Protein AF-A0A1Q8QDR9-F1 (afdb_monomer_lite)

Structure (mmCIF, N/CA/C/O backbone):
data_AF-A0A1Q8QDR9-F1
#
_entry.id   AF-A0A1Q8QDR9-F1
#
loop_
_atom_site.group_PDB
_atom_site.id
_atom_site.type_symbol
_atom_site.label_atom_id
_atom_site.label_alt_id
_atom_site.label_comp_id
_atom_site.label_asym_id
_atom_site.label_entity_id
_atom_site.label_seq_id
_atom_site.pdbx_PDB_ins_code
_atom_site.Cartn_x
_atom_site.Cartn_y
_atom_site.Cartn_z
_atom_site.occupancy
_atom_site.B_iso_or_equiv
_atom_site.auth_seq_id
_atom_site.auth_comp_id
_atom_site.auth_asym_id
_atom_site.auth_atom_id
_atom_site.pdbx_PDB_model_num
ATOM 1 N N . MET A 1 1 ? -12.510 6.389 1.149 1.00 67.44 1 MET A N 1
ATOM 2 C CA . MET A 1 1 ? -11.159 5.774 1.221 1.00 67.44 1 MET A CA 1
ATOM 3 C C . MET A 1 1 ? -11.178 4.476 2.024 1.00 67.44 1 MET A C 1
ATOM 5 O O . MET A 1 1 ? -11.043 3.421 1.425 1.00 67.44 1 MET A O 1
ATOM 9 N N . ILE A 1 2 ? -11.423 4.513 3.339 1.00 71.06 2 ILE A N 1
ATOM 10 C CA . ILE A 1 2 ? -11.533 3.288 4.162 1.00 71.06 2 ILE A CA 1
ATOM 11 C C . ILE A 1 2 ? -12.799 2.491 3.804 1.00 71.06 2 ILE A C 1
ATOM 13 O O . ILE A 1 2 ? -12.745 1.291 3.578 1.00 71.06 2 ILE A O 1
ATOM 17 N N . THR A 1 3 ? -13.932 3.181 3.659 1.00 71.81 3 THR A N 1
ATOM 18 C CA . THR A 1 3 ? -15.216 2.613 3.206 1.00 71.81 3 THR A CA 1
ATOM 19 C C . THR A 1 3 ? -15.219 2.183 1.736 1.00 71.81 3 THR A C 1
ATOM 21 O O . THR A 1 3 ? -16.072 1.408 1.329 1.00 71.81 3 THR A O 1
ATOM 24 N N . GLU A 1 4 ? -14.249 2.660 0.950 1.00 70.50 4 GLU A N 1
ATOM 25 C CA . GLU A 1 4 ? -14.014 2.235 -0.440 1.00 70.50 4 GLU A CA 1
ATOM 26 C C . GLU A 1 4 ? -13.136 0.971 -0.509 1.00 70.50 4 GLU A C 1
ATOM 28 O O . GLU A 1 4 ? -12.777 0.539 -1.599 1.00 70.50 4 GLU A O 1
ATOM 33 N N . GLY A 1 5 ? -12.735 0.404 0.636 1.00 73.19 5 GLY A N 1
ATOM 34 C CA . GLY A 1 5 ? -11.877 -0.780 0.692 1.00 73.19 5 GLY A CA 1
ATOM 35 C C . GLY A 1 5 ? -10.410 -0.521 0.336 1.00 73.19 5 GLY A C 1
ATOM 36 O O . GLY A 1 5 ? -9.678 -1.470 0.067 1.00 73.19 5 GLY A O 1
ATOM 37 N N . LYS A 1 6 ? -9.952 0.741 0.324 1.00 77.38 6 LYS A N 1
ATOM 38 C CA . LYS A 1 6 ? -8.544 1.054 0.037 1.00 77.38 6 LYS A CA 1
ATOM 39 C C . LYS A 1 6 ? -7.638 0.580 1.168 1.00 77.38 6 LYS A C 1
ATOM 41 O O . LYS A 1 6 ? -7.943 0.758 2.350 1.00 77.38 6 LYS A O 1
ATOM 46 N N . ASN A 1 7 ? -6.496 0.015 0.793 1.00 81.19 7 ASN A N 1
ATOM 47 C CA . ASN A 1 7 ? -5.509 -0.480 1.744 1.00 81.19 7 ASN A CA 1
ATOM 48 C C . ASN A 1 7 ? -4.658 0.665 2.335 1.00 81.19 7 ASN A C 1
ATOM 50 O O . ASN A 1 7 ? -4.657 1.799 1.847 1.00 81.19 7 ASN A O 1
ATOM 54 N N . ALA A 1 8 ? -3.898 0.363 3.390 1.00 80.38 8 ALA A N 1
ATOM 55 C CA . ALA A 1 8 ? -3.078 1.346 4.095 1.00 80.38 8 ALA A CA 1
ATOM 56 C C . ALA A 1 8 ? -2.064 2.047 3.178 1.00 80.38 8 ALA A C 1
ATOM 58 O O . ALA A 1 8 ? -1.859 3.249 3.312 1.00 80.38 8 ALA A O 1
ATOM 59 N N . GLN A 1 9 ? -1.460 1.321 2.232 1.00 76.62 9 GLN A N 1
ATOM 60 C CA . GLN A 1 9 ? -0.457 1.879 1.325 1.00 76.62 9 GLN A CA 1
ATOM 61 C C . GLN A 1 9 ? -1.079 2.855 0.322 1.00 76.62 9 GLN A C 1
ATOM 63 O O . GLN A 1 9 ? -0.520 3.918 0.086 1.00 76.62 9 GLN A O 1
ATOM 68 N N . GLN A 1 10 ? -2.250 2.534 -0.228 1.00 77.00 10 GLN A N 1
ATOM 69 C CA . GLN A 1 10 ? -2.995 3.421 -1.122 1.00 77.00 10 GLN A CA 1
ATOM 70 C C . GLN A 1 10 ? -3.394 4.714 -0.410 1.00 77.00 10 GLN A C 1
ATOM 72 O O . GLN A 1 10 ? -3.313 5.786 -1.001 1.00 77.00 10 GLN A O 1
ATOM 77 N N . ILE A 1 11 ? -3.789 4.628 0.863 1.00 82.00 11 ILE A N 1
ATOM 78 C CA . ILE A 1 11 ? -4.126 5.804 1.673 1.00 82.00 11 ILE A CA 1
ATOM 79 C C . ILE A 1 11 ? -2.864 6.633 1.956 1.00 82.00 11 ILE A C 1
ATOM 81 O O . ILE A 1 11 ? -2.877 7.840 1.744 1.00 82.00 11 ILE A O 1
ATOM 85 N N . ILE A 1 12 ? -1.762 5.994 2.359 1.00 84.38 12 ILE A N 1
ATOM 86 C CA . ILE A 1 12 ? -0.457 6.650 2.553 1.00 84.38 12 ILE A CA 1
ATOM 87 C C . ILE A 1 12 ? -0.032 7.389 1.281 1.00 84.38 12 ILE A C 1
ATOM 89 O O . ILE A 1 12 ? 0.271 8.575 1.343 1.00 84.38 12 ILE A O 1
ATOM 93 N N . SER A 1 13 ? -0.064 6.720 0.127 1.00 81.19 13 SER A N 1
ATOM 94 C CA . SER A 1 13 ? 0.329 7.316 -1.152 1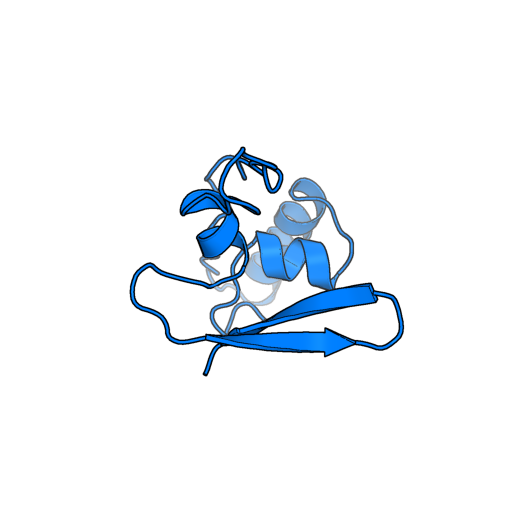.00 81.19 13 SER A CA 1
ATOM 95 C C . SER A 1 13 ? -0.619 8.417 -1.628 1.00 81.19 13 SER A C 1
ATOM 97 O O . SER A 1 13 ? -0.160 9.366 -2.248 1.00 81.19 13 SER A O 1
ATOM 99 N N . ALA A 1 14 ? -1.924 8.317 -1.357 1.00 81.81 14 ALA A N 1
ATOM 100 C CA . ALA A 1 14 ? -2.890 9.334 -1.773 1.00 81.81 14 ALA A CA 1
ATOM 101 C C . ALA A 1 14 ? -2.801 10.624 -0.945 1.00 81.81 14 ALA A C 1
ATOM 103 O O . ALA A 1 14 ? -3.059 11.702 -1.474 1.00 81.81 14 ALA A O 1
ATOM 104 N N . PHE A 1 15 ? -2.467 10.512 0.342 1.00 81.94 15 PHE A N 1
ATOM 105 C CA . PHE A 1 15 ? -2.364 11.655 1.252 1.00 81.94 15 PHE A CA 1
ATOM 106 C C . PHE A 1 15 ? -0.924 12.128 1.484 1.00 81.94 15 PHE A C 1
ATOM 108 O O . PHE A 1 15 ? -0.734 13.106 2.198 1.00 81.94 15 PHE A O 1
ATOM 115 N N . ASP A 1 16 ? 0.062 11.442 0.900 1.00 83.38 16 ASP A N 1
ATOM 116 C CA . ASP A 1 16 ? 1.495 11.676 1.110 1.00 83.38 16 ASP A CA 1
ATOM 117 C C . ASP A 1 16 ? 1.881 11.720 2.604 1.00 83.38 16 ASP A C 1
ATOM 119 O O . ASP A 1 16 ? 2.631 12.575 3.072 1.00 83.38 16 ASP A O 1
ATOM 123 N N . ILE A 1 17 ? 1.314 10.794 3.386 1.00 86.19 17 ILE A N 1
ATOM 124 C CA . ILE A 1 17 ? 1.549 10.675 4.833 1.00 86.19 17 ILE A CA 1
ATOM 125 C C . ILE A 1 17 ? 2.284 9.387 5.169 1.00 86.19 17 ILE A C 1
ATOM 127 O O . ILE A 1 17 ? 2.113 8.363 4.513 1.00 86.19 17 ILE A O 1
ATOM 131 N N . ASP A 1 18 ? 3.034 9.383 6.265 1.00 84.38 18 ASP A N 1
ATOM 132 C CA . ASP A 1 18 ? 3.588 8.144 6.797 1.00 84.38 18 ASP A CA 1
ATOM 133 C C . ASP A 1 18 ? 2.534 7.293 7.543 1.00 84.38 18 ASP A C 1
ATOM 135 O O . ASP A 1 18 ? 1.434 7.723 7.912 1.00 84.38 18 ASP A O 1
ATOM 139 N N . LYS A 1 19 ? 2.904 6.038 7.808 1.00 82.56 19 LYS A N 1
ATOM 140 C CA . LYS A 1 19 ? 2.052 5.055 8.488 1.00 82.56 19 LYS A CA 1
ATOM 141 C C . LYS A 1 19 ? 1.707 5.428 9.939 1.00 82.56 19 LYS A C 1
ATOM 143 O O . LYS A 1 19 ? 0.660 5.015 10.437 1.00 82.56 19 LYS A O 1
ATOM 148 N N . VAL A 1 20 ? 2.574 6.162 10.636 1.00 86.44 20 VAL A N 1
ATOM 149 C CA . VAL A 1 20 ? 2.346 6.613 12.020 1.00 86.44 20 VAL A CA 1
ATOM 150 C C . VAL A 1 20 ? 1.288 7.711 12.031 1.00 86.44 20 VAL A C 1
ATOM 152 O O . VAL A 1 20 ? 0.333 7.641 12.805 1.00 86.44 20 VAL A O 1
ATOM 155 N N . THR A 1 21 ? 1.394 8.664 11.111 1.00 87.88 21 THR A N 1
ATOM 156 C CA . THR A 1 21 ? 0.402 9.715 10.888 1.00 87.88 21 THR A CA 1
ATOM 157 C C . THR A 1 21 ? -0.953 9.111 10.523 1.00 87.88 21 THR A C 1
ATOM 159 O O . THR A 1 21 ? -1.963 9.468 11.132 1.00 87.88 21 THR A O 1
ATOM 162 N N . LEU A 1 22 ? -0.982 8.110 9.634 1.00 87.69 22 LEU A N 1
ATOM 163 C CA . LEU A 1 22 ? -2.214 7.380 9.321 1.00 87.69 22 LEU A CA 1
ATOM 164 C C . LEU A 1 22 ? -2.824 6.700 10.562 1.00 87.69 22 LEU A C 1
ATOM 166 O O . LEU A 1 22 ? -4.035 6.781 10.759 1.00 87.69 22 LEU A O 1
ATOM 170 N N . LYS A 1 23 ? -2.014 6.074 11.430 1.00 87.50 23 LYS A N 1
ATOM 171 C CA . LYS A 1 23 ? -2.492 5.483 12.699 1.00 87.50 23 LYS A CA 1
ATOM 172 C C . LYS A 1 23 ? -3.121 6.525 13.618 1.00 87.50 23 LYS A C 1
ATOM 174 O O . LYS A 1 23 ? -4.200 6.285 14.156 1.00 87.50 23 LYS A O 1
ATOM 179 N N . ASN A 1 24 ? -2.479 7.678 13.769 1.00 90.00 24 ASN A N 1
ATOM 180 C CA . ASN A 1 24 ? -2.973 8.754 14.626 1.00 90.00 24 ASN A CA 1
ATOM 181 C C . ASN A 1 24 ? -4.286 9.344 14.099 1.00 90.00 24 ASN A C 1
ATOM 183 O O . ASN A 1 24 ? -5.207 9.595 14.876 1.00 90.00 24 ASN A O 1
ATOM 187 N N . HIS A 1 25 ? -4.396 9.539 12.783 1.00 89.81 25 HIS A N 1
ATOM 188 C CA . HIS A 1 25 ? -5.635 9.996 12.155 1.00 89.81 25 HIS A CA 1
ATOM 189 C C . HIS A 1 25 ? -6.755 8.964 12.295 1.00 89.81 25 HIS A C 1
ATOM 191 O O . HIS A 1 25 ? -7.870 9.335 12.655 1.00 89.81 25 HIS A O 1
ATOM 197 N N . LEU A 1 26 ? -6.454 7.678 12.092 1.00 88.44 26 LEU A N 1
ATOM 198 C CA . LEU A 1 26 ? -7.427 6.601 12.262 1.00 88.44 26 LEU A CA 1
ATOM 199 C C . LEU A 1 26 ? -7.963 6.543 13.696 1.00 88.44 26 LEU A C 1
ATOM 201 O O . LEU A 1 26 ? -9.169 6.424 13.885 1.00 88.44 26 LEU A O 1
ATOM 205 N N . LEU A 1 27 ? -7.085 6.677 14.694 1.00 88.69 27 LEU A N 1
ATOM 206 C CA . LEU A 1 27 ? -7.476 6.678 16.103 1.00 88.69 27 LEU A CA 1
ATOM 207 C C . LEU A 1 27 ? -8.437 7.831 16.424 1.00 88.69 27 LEU A C 1
ATOM 209 O O . LEU A 1 27 ? -9.466 7.606 17.055 1.00 88.69 27 LEU A O 1
ATOM 213 N N . LYS A 1 28 ? -8.134 9.047 15.949 1.00 91.25 28 LYS A N 1
ATOM 214 C CA . LYS A 1 28 ? -9.025 10.207 16.117 1.00 91.25 28 LYS A CA 1
ATOM 215 C C . LYS A 1 28 ? -10.379 9.980 15.444 1.00 91.25 28 LYS A C 1
ATOM 217 O O . LYS A 1 28 ? -11.406 10.280 16.041 1.00 91.25 28 LYS A O 1
ATOM 222 N N . LEU A 1 29 ? -10.384 9.410 14.237 1.00 89.50 29 LEU A N 1
ATOM 223 C CA . LEU A 1 29 ? -11.613 9.097 13.504 1.00 89.50 29 LEU A CA 1
ATOM 224 C C . LEU A 1 29 ? -12.481 8.081 14.264 1.00 89.50 29 LEU A C 1
ATOM 226 O O . LEU A 1 29 ? -13.680 8.282 14.412 1.00 89.50 29 LEU A O 1
ATOM 230 N N . MET A 1 30 ? -11.868 7.019 14.802 1.00 88.62 30 MET A N 1
ATOM 231 C CA . MET A 1 30 ? -12.562 6.010 15.613 1.00 88.62 30 MET A CA 1
ATOM 232 C C . MET A 1 30 ? -13.177 6.608 16.883 1.00 88.62 30 MET A C 1
ATOM 234 O O . MET A 1 30 ? -14.264 6.200 17.277 1.00 88.62 30 MET A O 1
ATOM 238 N N . GLN A 1 31 ? -12.489 7.561 17.518 1.00 89.00 31 GLN A N 1
ATOM 239 C CA . GLN A 1 31 ? -12.984 8.254 18.710 1.00 89.00 31 GLN A CA 1
ATOM 240 C C . GLN A 1 31 ? -14.146 9.201 18.397 1.00 89.00 31 GLN A C 1
ATOM 242 O O . GLN A 1 31 ? -15.062 9.308 19.202 1.00 89.00 31 GLN A O 1
ATOM 247 N N . MET A 1 32 ? -14.114 9.884 17.250 1.00 90.31 32 MET A N 1
ATOM 248 C CA . MET A 1 32 ? -15.184 10.800 16.842 1.00 90.31 32 MET A CA 1
ATOM 249 C C . MET A 1 32 ? -16.445 10.062 16.395 1.00 90.31 32 MET A C 1
ATOM 251 O O . MET A 1 32 ? -17.548 10.472 16.740 1.00 90.31 32 MET A O 1
ATOM 255 N N . ASP A 1 33 ? -16.277 8.981 15.636 1.00 88.50 33 ASP A N 1
ATOM 256 C CA . ASP A 1 33 ? -17.397 8.238 15.057 1.00 88.50 33 ASP A CA 1
ATOM 257 C C . ASP A 1 33 ? -17.897 7.099 15.958 1.00 88.50 33 ASP A C 1
ATOM 259 O O . ASP A 1 33 ? -18.862 6.426 15.595 1.00 88.50 33 ASP A O 1
ATOM 263 N N . GLU A 1 34 ? -17.199 6.827 17.069 1.00 87.69 34 GLU A N 1
ATOM 264 C CA . GLU A 1 34 ? -17.380 5.648 17.933 1.00 87.69 34 GLU A CA 1
ATOM 265 C C . GLU A 1 34 ? -17.466 4.332 17.137 1.00 87.69 34 GLU A C 1
ATOM 267 O O . GLU A 1 34 ? -18.186 3.390 17.475 1.00 87.69 34 GLU A O 1
ATOM 272 N N . LYS A 1 35 ? -16.717 4.262 16.032 1.00 86.38 35 LYS A N 1
ATOM 273 C CA . LYS A 1 35 ? -16.731 3.143 15.087 1.00 86.38 35 LYS A CA 1
ATOM 274 C C . LYS A 1 35 ? -15.348 2.572 14.899 1.00 86.38 35 LYS A C 1
ATOM 276 O O . LYS A 1 35 ? -14.362 3.291 14.757 1.00 86.38 35 LYS A O 1
ATOM 281 N N . PHE A 1 36 ? -15.291 1.248 14.824 1.00 81.06 36 PHE A N 1
ATOM 282 C CA . PHE A 1 36 ? -14.053 0.553 14.528 1.00 81.06 36 PHE A CA 1
ATOM 283 C C . PHE A 1 36 ? -13.836 0.450 13.017 1.00 81.06 36 PHE A C 1
ATOM 285 O O . PHE A 1 36 ? -14.626 -0.159 12.296 1.00 81.06 36 PHE A O 1
ATOM 292 N N . TYR A 1 37 ? -12.730 1.016 12.546 1.00 81.56 37 TYR A N 1
ATOM 293 C CA . TYR A 1 37 ? -12.308 0.960 11.151 1.00 81.56 37 TYR A CA 1
ATOM 294 C C . TYR A 1 37 ? -11.162 -0.039 10.976 1.00 81.56 37 TYR A C 1
ATOM 296 O O . TYR A 1 37 ? -10.070 0.152 11.508 1.00 81.56 37 TYR A O 1
ATOM 304 N N . LYS A 1 38 ? -11.382 -1.097 10.192 1.00 78.69 38 LYS A N 1
ATOM 305 C CA . LYS 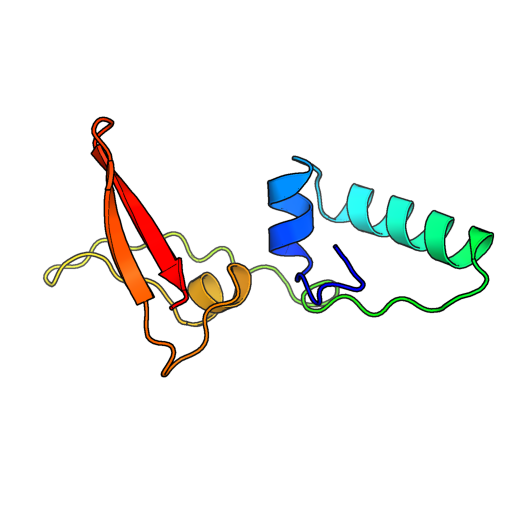A 1 38 ? -10.323 -2.040 9.815 1.00 78.69 38 LYS A CA 1
ATOM 306 C C . LYS A 1 38 ? -9.749 -1.641 8.457 1.00 78.69 38 LYS A C 1
ATOM 308 O O . LYS A 1 38 ? -10.476 -1.620 7.471 1.00 78.69 38 LYS A O 1
ATOM 313 N N . ILE A 1 39 ? -8.452 -1.341 8.411 1.00 79.88 39 ILE A N 1
ATOM 314 C CA . ILE A 1 39 ? -7.726 -1.054 7.167 1.00 79.88 39 ILE A CA 1
ATOM 315 C C . ILE A 1 39 ? -6.757 -2.203 6.900 1.00 79.88 39 ILE A C 1
ATOM 317 O O . ILE A 1 39 ? -5.880 -2.490 7.719 1.00 79.88 39 ILE A O 1
ATOM 321 N N . GLU A 1 40 ? -6.884 -2.848 5.743 1.00 74.69 40 GLU A N 1
ATOM 322 C CA . GLU A 1 40 ? -5.926 -3.869 5.323 1.00 74.69 40 GLU A CA 1
ATOM 323 C C . GLU A 1 40 ? -4.534 -3.264 5.107 1.00 74.69 40 GLU A C 1
ATOM 325 O O . GLU A 1 40 ? -4.380 -2.179 4.549 1.00 74.69 40 GLU A O 1
ATOM 330 N N . GLY A 1 41 ? -3.494 -3.954 5.573 1.00 72.12 41 GLY A N 1
ATOM 331 C CA . GLY A 1 41 ? -2.112 -3.481 5.465 1.00 72.12 41 GLY A CA 1
ATOM 332 C C . GLY A 1 41 ? -1.610 -2.627 6.643 1.00 72.12 41 GLY A C 1
ATOM 333 O O . GLY A 1 41 ? -0.424 -2.282 6.697 1.00 72.12 41 GLY A O 1
ATOM 334 N N . MET A 1 42 ? -2.468 -2.306 7.624 1.00 75.19 42 MET A N 1
ATOM 335 C CA . MET A 1 42 ? -2.076 -1.513 8.802 1.00 75.19 42 MET A CA 1
ATOM 336 C C . MET A 1 42 ? -1.146 -2.245 9.775 1.00 75.19 42 MET A C 1
ATOM 338 O O . MET A 1 42 ? -0.260 -1.615 10.357 1.00 75.19 42 MET A O 1
ATOM 342 N N . ASP A 1 43 ? -1.252 -3.565 9.895 1.00 65.25 43 ASP A N 1
ATOM 343 C CA . ASP A 1 43 ? -0.408 -4.355 10.808 1.00 65.25 43 ASP A CA 1
ATOM 344 C C . ASP A 1 43 ? 0.752 -5.058 10.1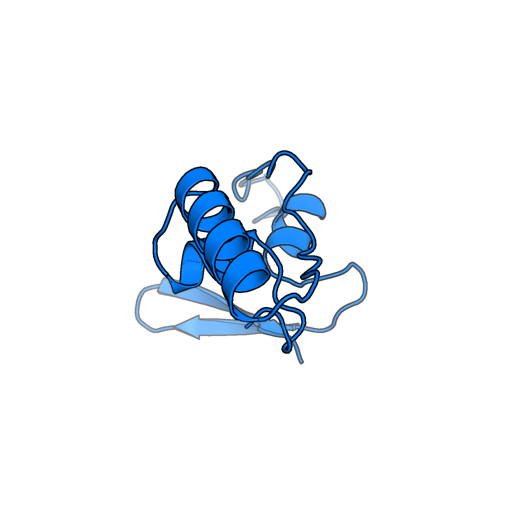00 1.00 65.25 43 ASP A C 1
ATOM 346 O O . ASP A 1 43 ? 1.755 -5.415 10.715 1.00 65.25 43 ASP A O 1
ATOM 350 N N . THR A 1 44 ? 0.686 -5.179 8.776 1.00 63.44 44 THR A N 1
ATOM 351 C CA . THR A 1 44 ? 1.757 -5.785 7.987 1.00 63.44 44 THR A CA 1
ATOM 352 C C . THR A 1 44 ? 2.895 -4.789 7.776 1.00 63.44 44 THR A C 1
ATOM 354 O O . THR A 1 44 ? 2.663 -3.610 7.485 1.00 63.44 44 THR A O 1
ATOM 357 N N . ARG A 1 45 ? 4.153 -5.240 7.867 1.00 55.12 45 ARG A N 1
ATOM 358 C CA . ARG A 1 45 ? 5.268 -4.487 7.271 1.00 55.12 45 ARG A CA 1
ATOM 359 C C . ARG A 1 45 ? 4.956 -4.341 5.784 1.00 55.12 45 ARG A C 1
ATOM 361 O O . ARG A 1 45 ? 4.852 -5.349 5.093 1.00 55.12 45 ARG A O 1
ATOM 368 N N . ALA A 1 46 ? 4.802 -3.107 5.307 1.00 53.62 46 ALA A N 1
ATOM 369 C CA . ALA A 1 46 ? 4.798 -2.834 3.881 1.00 53.62 46 ALA A CA 1
ATOM 370 C C . ALA A 1 46 ? 6.198 -3.189 3.379 1.00 53.62 46 ALA A C 1
ATOM 372 O O . ALA A 1 46 ? 7.137 -2.406 3.506 1.00 53.62 46 ALA A O 1
ATOM 373 N N . VAL A 1 47 ? 6.381 -4.422 2.909 1.00 53.50 47 VAL A N 1
ATOM 374 C CA . VAL A 1 47 ? 7.602 -4.791 2.206 1.00 53.50 47 VAL A CA 1
ATOM 375 C C . VAL A 1 47 ? 7.446 -4.143 0.838 1.00 53.50 47 VAL A C 1
ATOM 377 O O . VAL A 1 47 ? 6.880 -4.737 -0.079 1.00 53.50 47 VAL A O 1
ATOM 380 N N . SER A 1 48 ? 7.855 -2.878 0.722 1.00 53.94 48 SER A N 1
ATOM 381 C CA . SER A 1 48 ? 8.026 -2.204 -0.562 1.00 53.94 48 SER A CA 1
ATOM 382 C C . SER A 1 48 ? 9.195 -2.881 -1.274 1.00 53.94 48 SER A C 1
ATOM 384 O O . SER A 1 48 ? 10.322 -2.398 -1.336 1.00 53.94 48 SER A O 1
ATOM 386 N N . GLY A 1 49 ? 8.956 -4.094 -1.764 1.00 58.75 49 GLY A N 1
ATOM 387 C CA . GLY A 1 49 ? 9.881 -4.732 -2.675 1.00 58.75 49 GLY A CA 1
ATOM 388 C C . GLY A 1 49 ? 9.867 -3.901 -3.942 1.00 58.75 49 GLY A C 1
ATOM 389 O O . GLY A 1 49 ? 8.966 -4.089 -4.746 1.00 58.75 49 GLY A O 1
ATOM 390 N N . ASN A 1 50 ? 10.818 -2.974 -4.085 1.00 65.38 50 ASN A N 1
ATOM 391 C CA . ASN A 1 50 ? 11.000 -2.184 -5.300 1.00 65.38 50 ASN A CA 1
ATOM 392 C C . ASN A 1 50 ? 10.869 -3.079 -6.534 1.00 65.38 50 ASN A C 1
ATOM 394 O O . ASN A 1 50 ? 11.298 -4.241 -6.511 1.00 65.38 50 ASN A O 1
ATOM 398 N N . ALA A 1 51 ? 10.301 -2.531 -7.608 1.00 74.69 51 ALA A N 1
ATOM 399 C CA . ALA A 1 51 ? 10.297 -3.215 -8.888 1.00 74.69 51 ALA A CA 1
ATOM 400 C C . ALA A 1 51 ? 11.743 -3.585 -9.248 1.00 74.69 51 ALA A C 1
ATOM 402 O O . ALA A 1 51 ? 12.648 -2.750 -9.170 1.00 74.69 51 ALA A O 1
ATOM 403 N N . LYS A 1 52 ? 11.982 -4.859 -9.563 1.00 80.06 52 LYS A N 1
ATOM 404 C CA . LYS A 1 52 ? 13.330 -5.349 -9.860 1.00 80.06 52 LYS A CA 1
ATOM 405 C C . LYS A 1 52 ? 13.487 -5.533 -11.354 1.00 80.06 52 LYS A C 1
ATOM 407 O O . LYS A 1 52 ? 12.659 -6.177 -11.991 1.00 80.06 52 LYS A O 1
ATOM 412 N N . PHE A 1 53 ? 14.591 -5.039 -11.891 1.00 80.25 53 PHE A N 1
ATOM 413 C CA . PHE A 1 53 ? 15.005 -5.353 -13.250 1.00 80.25 53 PHE A CA 1
ATOM 414 C C . PHE A 1 53 ? 15.680 -6.724 -13.266 1.00 80.25 53 PHE A C 1
ATOM 416 O O . PHE A 1 53 ? 16.519 -7.036 -12.420 1.00 80.25 53 PHE A O 1
ATOM 423 N N . SER A 1 54 ? 15.281 -7.566 -14.210 1.00 78.12 54 SER A N 1
ATOM 424 C CA . SER A 1 54 ? 15.853 -8.890 -14.437 1.00 78.12 54 SER A CA 1
ATOM 425 C C . SER A 1 54 ? 16.219 -9.052 -15.910 1.00 78.12 54 SER A C 1
ATOM 427 O O . SER A 1 54 ? 15.800 -8.251 -16.744 1.00 78.12 54 SER A O 1
ATOM 429 N N . LYS A 1 55 ? 16.955 -10.119 -16.253 1.00 80.69 55 LYS A N 1
ATOM 430 C CA . LYS A 1 55 ? 17.282 -10.442 -17.655 1.00 80.69 55 LYS A CA 1
ATOM 431 C C . LYS A 1 55 ? 16.043 -10.574 -18.555 1.00 80.69 55 LYS A C 1
ATOM 433 O O . LYS A 1 55 ? 16.152 -10.331 -19.747 1.00 80.69 55 LYS A O 1
ATOM 438 N N . ASN A 1 56 ? 14.885 -10.905 -17.979 1.00 78.31 56 ASN A N 1
ATOM 439 C CA . ASN A 1 56 ? 13.630 -11.107 -18.706 1.00 78.31 56 ASN A CA 1
ATOM 440 C C . ASN A 1 56 ? 12.683 -9.894 -18.606 1.00 78.31 56 ASN A C 1
ATOM 442 O O . ASN A 1 56 ? 11.510 -10.009 -18.946 1.00 78.31 56 ASN A O 1
ATOM 446 N N . GLY A 1 57 ? 13.164 -8.748 -18.107 1.00 80.31 57 GLY A N 1
ATOM 447 C CA . GLY A 1 57 ? 12.381 -7.518 -17.970 1.00 80.31 57 GLY A CA 1
ATOM 448 C C . GLY A 1 57 ? 12.041 -7.146 -16.525 1.00 80.31 57 GLY A C 1
ATOM 449 O O . GLY A 1 57 ? 12.757 -7.508 -15.581 1.00 80.31 57 GLY A O 1
ATOM 450 N N . LEU A 1 58 ? 10.961 -6.376 -16.363 1.00 84.38 58 LEU A N 1
ATOM 451 C CA . LEU A 1 58 ? 10.504 -5.831 -15.084 1.00 84.38 58 LEU A CA 1
ATOM 452 C C . LEU A 1 58 ? 9.774 -6.898 -14.262 1.00 84.38 58 LEU A C 1
ATOM 454 O O . LEU A 1 58 ? 8.743 -7.424 -14.674 1.00 84.38 58 LEU A O 1
ATOM 458 N N . ARG A 1 59 ? 10.288 -7.195 -13.068 1.00 83.44 59 ARG A N 1
ATOM 459 C CA . ARG A 1 59 ? 9.666 -8.114 -12.115 1.00 83.44 59 ARG A CA 1
ATOM 460 C C . ARG A 1 59 ? 8.998 -7.330 -10.991 1.00 83.44 59 ARG A C 1
ATOM 462 O O . ARG A 1 59 ? 9.673 -6.721 -10.158 1.00 83.44 59 ARG A O 1
ATOM 469 N N . LEU A 1 60 ? 7.674 -7.426 -10.936 1.00 82.81 60 LEU A N 1
ATOM 470 C CA . LEU A 1 60 ? 6.848 -6.937 -9.836 1.00 82.81 60 LEU A CA 1
ATOM 471 C C . LEU A 1 60 ? 6.543 -8.118 -8.911 1.00 82.81 60 LEU A C 1
ATOM 473 O O . LEU A 1 60 ? 6.099 -9.172 -9.365 1.00 82.81 60 LEU A O 1
ATOM 477 N N . SER A 1 61 ? 6.856 -7.995 -7.620 1.00 80.75 61 SER A N 1
ATOM 478 C CA . SER A 1 61 ? 6.544 -9.064 -6.669 1.00 80.75 61 SER A CA 1
ATOM 479 C C . SER A 1 61 ? 5.041 -9.076 -6.362 1.00 80.75 61 SER A C 1
ATOM 481 O O . SER A 1 61 ? 4.422 -8.009 -6.355 1.00 80.75 61 SER A O 1
ATOM 483 N N . PRO A 1 62 ? 4.449 -10.241 -6.040 1.00 80.25 62 PRO A N 1
ATOM 484 C CA . PRO A 1 62 ? 3.054 -10.302 -5.606 1.00 80.25 62 PRO A CA 1
ATOM 485 C C . PRO A 1 62 ? 2.772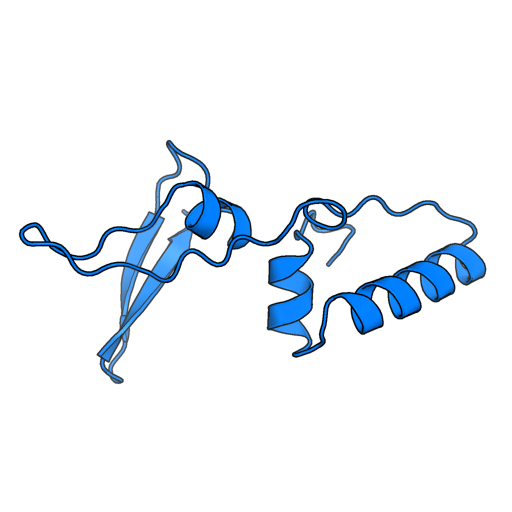 -9.356 -4.435 1.00 80.25 62 PRO A C 1
ATOM 487 O O . PRO A 1 62 ? 1.794 -8.625 -4.459 1.00 80.25 62 PRO A O 1
ATOM 490 N N . THR A 1 63 ? 3.686 -9.273 -3.463 1.00 76.81 63 THR A N 1
ATOM 491 C CA . THR A 1 63 ? 3.571 -8.357 -2.318 1.00 76.81 63 THR A CA 1
ATOM 492 C C . THR A 1 63 ? 3.534 -6.886 -2.736 1.00 76.81 63 THR A C 1
ATOM 494 O O . THR A 1 63 ? 2.734 -6.125 -2.201 1.00 76.81 63 THR A O 1
ATOM 497 N N . LEU A 1 64 ? 4.368 -6.476 -3.702 1.00 79.50 64 LEU A N 1
ATOM 498 C CA . LEU A 1 64 ? 4.332 -5.116 -4.245 1.00 79.50 64 LEU A CA 1
ATOM 499 C C . LEU A 1 64 ? 2.984 -4.849 -4.918 1.00 79.50 64 LEU A C 1
ATOM 501 O O . LEU A 1 64 ? 2.376 -3.816 -4.674 1.00 79.50 64 LEU A O 1
ATOM 505 N N . MET A 1 65 ? 2.507 -5.790 -5.730 1.00 82.31 65 MET A N 1
ATOM 506 C CA . MET A 1 65 ? 1.247 -5.664 -6.462 1.00 82.31 65 MET A CA 1
ATOM 507 C C . MET A 1 65 ? 0.040 -5.577 -5.518 1.00 82.31 65 MET A C 1
ATOM 509 O O . MET A 1 65 ? -0.802 -4.694 -5.688 1.00 82.31 65 MET A O 1
ATOM 513 N N . SER A 1 66 ? 0.011 -6.382 -4.454 1.00 79.56 66 SER A N 1
ATOM 514 C CA . SER A 1 66 ? -1.036 -6.331 -3.424 1.00 79.56 66 SER A CA 1
ATOM 515 C C . SER A 1 66 ? -1.080 -5.002 -2.679 1.00 79.56 66 SER A C 1
ATOM 517 O O . SER A 1 66 ? -2.167 -4.507 -2.385 1.00 79.56 66 SER A O 1
ATOM 519 N N . ASN A 1 67 ? 0.070 -4.357 -2.457 1.00 75.44 67 ASN A N 1
ATOM 520 C CA . ASN A 1 67 ? 0.100 -3.013 -1.876 1.00 75.44 67 ASN A CA 1
ATOM 521 C C . ASN A 1 67 ? -0.609 -1.974 -2.760 1.00 75.44 67 ASN A C 1
ATOM 523 O O . ASN A 1 67 ? -1.117 -0.985 -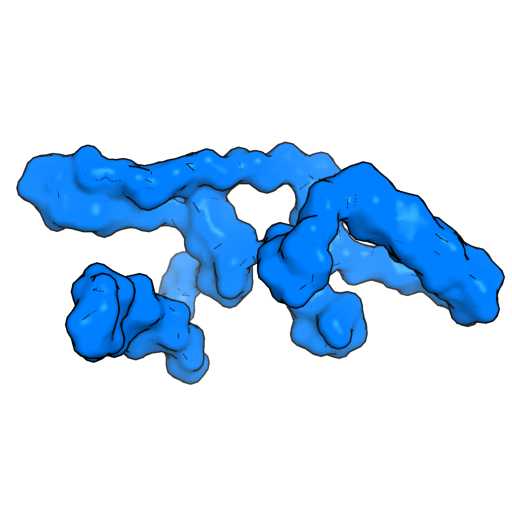2.243 1.00 75.44 67 ASN A O 1
ATOM 527 N N . TYR A 1 68 ? -0.701 -2.201 -4.070 1.00 76.75 68 TYR A N 1
ATOM 528 C CA . TYR A 1 68 ? -1.425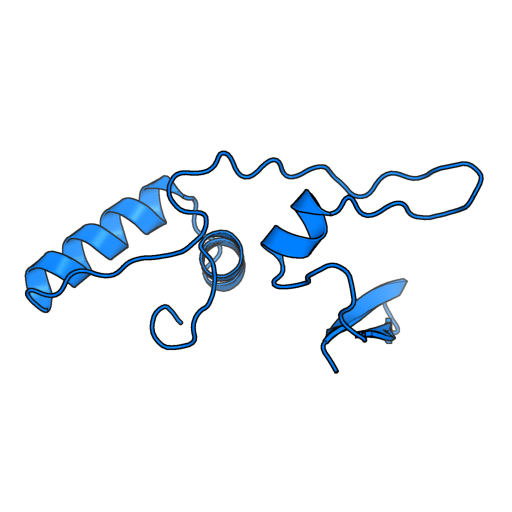 -1.326 -4.995 1.00 76.75 68 TYR A CA 1
ATOM 529 C C . TYR A 1 68 ? -2.839 -1.826 -5.332 1.00 76.75 68 TYR A C 1
ATOM 531 O O . TYR A 1 68 ? -3.507 -1.221 -6.165 1.00 76.75 68 TYR A O 1
ATOM 539 N N . GLY A 1 69 ? -3.331 -2.874 -4.660 1.00 76.94 69 GLY A N 1
ATOM 540 C CA . GLY A 1 69 ? -4.682 -3.415 -4.868 1.00 76.94 69 GLY A CA 1
ATOM 541 C C . GLY A 1 69 ? -4.795 -4.438 -6.006 1.00 76.94 69 GLY A C 1
ATOM 542 O O . GLY A 1 69 ? -5.906 -4.774 -6.424 1.00 76.94 69 GLY A O 1
ATOM 543 N N . PHE A 1 70 ? -3.661 -4.942 -6.498 1.00 82.38 70 PHE A N 1
ATOM 544 C CA . PHE A 1 70 ? -3.608 -6.020 -7.483 1.00 82.38 70 PHE A CA 1
ATOM 545 C C . PHE A 1 70 ? -3.429 -7.381 -6.803 1.00 82.38 70 PHE A C 1
ATOM 547 O O . PHE A 1 70 ? -2.658 -7.547 -5.854 1.00 82.38 70 PHE A O 1
ATOM 554 N N . THR A 1 71 ? -4.106 -8.382 -7.337 1.00 83.00 71 THR A N 1
ATOM 555 C CA . THR A 1 71 ? -4.056 -9.781 -6.919 1.00 83.00 71 THR A CA 1
ATOM 556 C C . THR A 1 71 ? -3.664 -10.661 -8.102 1.00 83.00 71 THR A C 1
ATOM 558 O O . THR A 1 71 ? -3.805 -10.279 -9.264 1.00 83.00 71 THR A O 1
ATOM 561 N N . VAL A 1 72 ? -3.098 -11.838 -7.825 1.00 80.81 72 VAL A N 1
ATOM 562 C CA . VAL A 1 72 ? -2.718 -12.773 -8.893 1.00 80.81 72 VAL A CA 1
ATOM 563 C C . VAL A 1 72 ? -3.990 -13.255 -9.588 1.00 80.81 72 VAL A C 1
ATOM 565 O O . VAL A 1 72 ? -4.874 -13.792 -8.930 1.00 80.81 72 VAL A O 1
ATOM 568 N N . GLY A 1 73 ? -4.056 -13.076 -10.907 1.00 82.69 73 GLY A N 1
ATOM 569 C CA . GLY A 1 73 ? -5.243 -13.378 -11.709 1.00 82.69 73 GLY A CA 1
ATOM 570 C C . GLY A 1 73 ? -6.050 -12.145 -12.121 1.00 82.69 73 GLY A C 1
ATOM 571 O O . GLY A 1 73 ? -6.910 -12.277 -12.984 1.00 82.69 73 GLY A O 1
ATOM 572 N N . ASP A 1 74 ? -5.753 -10.960 -11.576 1.00 83.62 74 ASP A N 1
ATOM 573 C CA . ASP A 1 74 ? -6.350 -9.715 -12.067 1.00 83.62 74 ASP A CA 1
ATOM 574 C C . ASP A 1 74 ? -5.894 -9.418 -13.504 1.00 83.62 74 ASP A C 1
ATOM 576 O O . ASP A 1 74 ? -4.698 -9.451 -13.816 1.00 83.62 74 ASP A O 1
ATOM 580 N N . GLU A 1 75 ? -6.845 -9.057 -14.367 1.00 85.94 75 GLU A N 1
ATOM 581 C CA . GLU A 1 75 ? -6.539 -8.420 -15.645 1.00 85.94 75 GLU A CA 1
ATOM 582 C C . GLU A 1 75 ? -6.209 -6.943 -15.418 1.00 85.94 75 GLU A C 1
ATOM 584 O O . GLU A 1 75 ? -6.891 -6.225 -14.681 1.00 85.94 75 GLU A O 1
ATOM 589 N N . PHE A 1 76 ? -5.166 -6.466 -16.088 1.00 84.69 76 PHE A N 1
ATOM 590 C CA . PHE A 1 76 ? -4.801 -5.060 -16.072 1.00 84.69 76 PHE A CA 1
ATOM 591 C C . PHE A 1 76 ? -4.419 -4.587 -17.467 1.00 84.69 76 PHE A C 1
ATOM 593 O O . PHE A 1 76 ? -3.932 -5.348 -18.308 1.00 84.69 76 PHE A O 1
ATOM 600 N N . LYS A 1 77 ? -4.630 -3.299 -17.705 1.00 85.81 77 LYS A N 1
ATOM 601 C CA . LYS A 1 77 ? -4.161 -2.600 -18.892 1.00 85.81 77 LYS A CA 1
ATOM 602 C C . LYS A 1 77 ? -2.812 -1.960 -18.592 1.00 85.81 77 LYS A C 1
ATOM 604 O O . LYS A 1 77 ? -2.614 -1.379 -17.527 1.00 85.81 77 LYS A O 1
ATOM 609 N N . VAL A 1 78 ? -1.897 -2.055 -19.552 1.00 84.75 78 VAL A N 1
ATOM 610 C CA . VAL A 1 78 ? -0.629 -1.324 -19.536 1.00 84.75 78 VAL A CA 1
ATOM 611 C C . VAL A 1 78 ? -0.751 -0.138 -20.483 1.00 84.75 78 VAL A C 1
ATOM 613 O O . VAL A 1 78 ? -1.052 -0.321 -21.663 1.00 84.75 78 VAL A O 1
ATOM 616 N N . SER A 1 79 ? -0.505 1.062 -19.969 1.00 84.38 79 SER A N 1
ATOM 617 C CA . SER A 1 79 ? -0.499 2.305 -20.742 1.00 84.38 79 SER A CA 1
ATOM 618 C C . SER A 1 79 ? 0.864 2.981 -20.600 1.00 84.38 79 SER A C 1
ATOM 620 O O . SER A 1 79 ? 1.373 3.122 -19.488 1.00 84.38 79 SER A O 1
ATOM 622 N N . CYS A 1 80 ? 1.457 3.413 -21.713 1.00 78.69 80 CYS A N 1
ATOM 623 C CA . CYS A 1 80 ? 2.653 4.255 -21.704 1.00 78.69 80 CYS A CA 1
ATOM 624 C C . CYS A 1 80 ? 2.222 5.713 -21.866 1.00 78.69 80 CYS A C 1
ATOM 626 O O . CYS A 1 80 ? 1.621 6.064 -22.879 1.00 78.69 80 CYS A O 1
ATOM 628 N N . MET A 1 81 ? 2.508 6.547 -20.869 1.00 74.56 81 MET A N 1
ATOM 629 C CA . MET A 1 81 ? 2.279 7.991 -20.940 1.00 74.56 81 MET A CA 1
ATOM 630 C C . MET A 1 81 ? 3.501 8.701 -21.537 1.00 74.56 81 MET A C 1
ATOM 632 O O . MET A 1 81 ? 4.618 8.186 -21.468 1.00 74.56 81 MET A O 1
ATOM 636 N N . GLU A 1 82 ? 3.290 9.895 -22.097 1.00 66.06 82 GLU A N 1
ATOM 637 C CA . GLU A 1 82 ? 4.304 10.669 -22.839 1.00 66.06 82 GLU A CA 1
ATOM 638 C C . GLU A 1 82 ? 5.570 10.993 -22.022 1.00 66.06 82 GLU A C 1
ATOM 640 O O . GLU A 1 82 ? 6.642 11.174 -22.588 1.00 66.06 82 GLU A O 1
ATOM 645 N N . GLU A 1 83 ? 5.501 10.954 -20.689 1.00 70.50 83 GLU A N 1
ATOM 646 C CA . GLU A 1 83 ? 6.653 11.149 -19.794 1.00 70.50 83 GLU A CA 1
ATOM 647 C C . GLU A 1 83 ? 7.515 9.885 -19.580 1.00 70.50 83 GLU A C 1
ATOM 649 O O . GLU A 1 83 ? 8.290 9.810 -18.626 1.00 70.50 83 GLU A O 1
ATOM 654 N N . GLY A 1 84 ? 7.354 8.841 -20.402 1.00 71.44 84 GLY A N 1
ATOM 655 C CA . GLY A 1 84 ? 8.059 7.564 -20.216 1.00 71.44 84 GLY A CA 1
ATOM 656 C C . GLY A 1 84 ? 7.582 6.773 -18.990 1.00 71.44 84 GLY A C 1
ATOM 657 O O . GLY A 1 84 ? 8.249 5.838 -18.542 1.00 71.44 84 GLY A O 1
ATOM 658 N N . LYS A 1 85 ? 6.419 7.140 -18.440 1.00 75.75 85 LYS A N 1
ATOM 659 C CA . LYS A 1 85 ? 5.776 6.457 -17.313 1.00 75.75 85 LYS A CA 1
ATOM 660 C C . LYS A 1 85 ? 4.925 5.298 -17.824 1.00 75.75 85 LYS A C 1
ATOM 662 O O . LYS A 1 85 ? 4.087 5.476 -18.706 1.00 75.75 85 LYS A O 1
ATOM 667 N N . ILE A 1 86 ? 5.115 4.123 -17.228 1.00 80.12 86 ILE A N 1
ATOM 668 C CA . ILE A 1 86 ? 4.277 2.943 -17.463 1.00 80.12 86 ILE A CA 1
ATOM 669 C C . ILE A 1 86 ? 3.239 2.877 -16.343 1.00 80.12 86 ILE A C 1
ATOM 671 O O . ILE A 1 86 ? 3.602 2.789 -15.170 1.00 80.12 86 ILE A O 1
ATOM 675 N N . VAL A 1 87 ? 1.959 2.915 -16.706 1.00 81.06 87 VAL A N 1
ATOM 676 C CA . VAL A 1 87 ? 0.828 2.844 -15.774 1.00 81.06 87 VAL A CA 1
ATOM 677 C C . VAL A 1 87 ? 0.125 1.500 -15.930 1.00 81.06 87 VAL A C 1
ATOM 679 O O . VAL A 1 87 ? -0.151 1.055 -17.045 1.00 81.06 87 VAL A O 1
ATOM 682 N N . LEU A 1 88 ? -0.146 0.861 -14.793 1.00 83.94 88 LEU A N 1
ATOM 683 C CA . LEU A 1 88 ? -0.921 -0.370 -14.679 1.00 83.94 88 LEU A CA 1
ATOM 684 C C . LEU A 1 88 ? -2.306 0.000 -14.143 1.00 83.94 88 LEU A C 1
ATOM 686 O O . LEU A 1 88 ? -2.408 0.494 -13.020 1.00 83.94 88 LEU A O 1
ATOM 690 N N . GLU A 1 89 ? -3.355 -0.230 -14.927 1.00 83.38 89 GLU A N 1
ATOM 691 C CA . GLU A 1 89 ? -4.743 0.043 -14.533 1.00 83.38 89 GLU A CA 1
ATOM 692 C C . GLU A 1 89 ? -5.520 -1.262 -14.418 1.00 83.38 89 GLU A C 1
ATOM 694 O O . GLU A 1 89 ? -5.495 -2.086 -15.333 1.00 83.38 89 GLU A O 1
ATOM 699 N N . LYS A 1 90 ? -6.209 -1.457 -13.293 1.00 78.75 90 LYS A N 1
ATOM 700 C CA . LYS A 1 90 ? -7.078 -2.618 -13.091 1.00 78.75 90 LYS A CA 1
ATOM 701 C C . LYS A 1 90 ? -8.288 -2.515 -14.024 1.00 78.75 90 LYS A C 1
ATOM 703 O O . LYS A 1 90 ? -8.823 -1.420 -14.202 1.00 78.75 90 LYS A O 1
ATOM 708 N N . LYS A 1 91 ? -8.654 -3.631 -14.648 1.00 66.62 91 LYS A N 1
ATOM 709 C CA . LYS A 1 91 ? -9.758 -3.710 -15.607 1.00 66.62 91 LYS A CA 1
ATOM 710 C C . LYS A 1 91 ? -11.095 -3.982 -14.921 1.00 66.62 91 LYS A C 1
ATOM 712 O O . LYS A 1 91 ? -11.079 -4.609 -13.838 1.00 66.62 91 LYS A O 1
#

Secondary structure (DSSP, 8-state):
-TTTT--HHHHHHHHT--HHHHHHHHHHHHHHHT-----TTSSS------PEEETTEEE--HHHHHHTT--TT--EEEEE-TTS-EEEEE-

pLDDT: mean 78.95, std 8.5, range [53.5, 91.25]

Foldseek 3Di:
DLVVLQAQLRVCVVVVHDLVVVVVVQVVVCVVVVDDGDHHPSPDDQPCPDFDQDPVGTDDDQSNQVSVVDHPPFDWDWDQDPVRDTDTGTD

Radius of gyration: 15.69 Å; chains: 1; bounding box: 35×25×42 Å

Sequence (91 aa):
MITEGKNAQQIISAFDIDKVTLKNHLLKLMQMDEKFYKIEGMDTRAVSGNAKFSKNGLRLSPTLMSNYGFTVGDEFKVSCMEEGKIVLEKK